Protein AF-A0A9Q5JG00-F1 (afdb_monomer_lite)

pLDDT: mean 80.49, std 11.69, range [33.72, 93.62]

InterPro domains:
  IPR046100 Protein of unknown function DUF6037 [PF19503] (1-141)

Organism: NCBI:txid1859475

Structure (mmCIF, N/CA/C/O backbone):
data_AF-A0A9Q5JG00-F1
#
_entry.id   AF-A0A9Q5JG00-F1
#
loop_
_atom_site.group_PDB
_atom_site.id
_atom_site.type_symbol
_atom_site.label_atom_id
_atom_site.label_alt_id
_atom_site.label_comp_id
_atom_site.label_asym_id
_atom_site.label_entity_id
_atom_site.label_seq_id
_atom_site.pdbx_PDB_ins_code
_atom_site.Cartn_x
_atom_site.Cartn_y
_atom_site.Cartn_z
_atom_site.occupancy
_atom_site.B_iso_or_equiv
_atom_site.auth_seq_id
_atom_site.auth_comp_id
_atom_site.auth_asym_id
_atom_site.auth_atom_id
_atom_site.pdbx_PDB_model_num
ATOM 1 N N . MET A 1 1 ? 12.428 4.805 10.149 1.00 50.47 1 MET A N 1
ATOM 2 C CA . MET A 1 1 ? 12.469 3.507 9.467 1.00 50.47 1 MET A CA 1
ATOM 3 C C . MET A 1 1 ? 12.387 3.842 8.000 1.00 50.47 1 MET A C 1
ATOM 5 O O . MET A 1 1 ? 11.622 4.733 7.650 1.00 50.47 1 MET A O 1
ATOM 9 N N . VAL A 1 2 ? 13.315 3.299 7.224 1.00 63.47 2 VAL A N 1
ATOM 10 C CA . VAL A 1 2 ? 13.398 3.507 5.780 1.00 63.47 2 VAL A CA 1
ATOM 11 C C . VAL A 1 2 ? 12.554 2.403 5.150 1.00 63.47 2 VAL A C 1
ATOM 13 O O . VAL A 1 2 ? 12.452 1.325 5.721 1.00 63.47 2 VAL A O 1
ATOM 16 N N . TRP A 1 3 ? 11.895 2.722 4.045 1.00 79.50 3 TRP A N 1
ATOM 17 C CA . TRP A 1 3 ? 11.085 1.837 3.211 1.00 79.50 3 TRP A CA 1
ATOM 18 C C . TRP A 1 3 ? 11.912 0.669 2.628 1.00 79.50 3 TRP A C 1
ATOM 20 O O . TRP A 1 3 ? 12.187 0.642 1.432 1.00 79.50 3 TRP A O 1
ATOM 30 N N . ASP A 1 4 ? 12.400 -0.253 3.455 1.00 84.81 4 ASP A N 1
ATOM 31 C CA . ASP A 1 4 ? 13.399 -1.245 3.046 1.00 84.81 4 ASP A CA 1
ATOM 32 C C . ASP A 1 4 ? 12.778 -2.332 2.156 1.00 84.81 4 ASP A C 1
ATOM 34 O O . ASP A 1 4 ? 13.317 -2.642 1.088 1.00 84.81 4 ASP A O 1
ATOM 38 N N . ASN A 1 5 ? 11.614 -2.869 2.538 1.00 86.88 5 ASN A N 1
ATOM 39 C CA . ASN A 1 5 ? 10.910 -3.855 1.713 1.00 86.88 5 ASN A CA 1
ATOM 40 C C . ASN A 1 5 ? 10.351 -3.212 0.448 1.00 86.88 5 ASN A C 1
ATOM 42 O O . ASN A 1 5 ? 10.492 -3.765 -0.638 1.00 86.88 5 ASN A O 1
ATOM 46 N N . LEU A 1 6 ? 9.791 -2.010 0.568 1.00 85.25 6 LEU A N 1
ATOM 47 C CA . LEU A 1 6 ? 9.294 -1.240 -0.566 1.00 85.25 6 LEU A CA 1
ATOM 48 C C . LEU A 1 6 ? 10.386 -0.956 -1.609 1.00 85.25 6 LEU A C 1
ATOM 50 O O . LEU A 1 6 ? 10.157 -1.157 -2.800 1.00 85.25 6 LEU A O 1
ATOM 54 N N . LYS A 1 7 ? 11.592 -0.561 -1.182 1.00 84.69 7 LYS A N 1
ATOM 55 C CA . LYS A 1 7 ? 12.737 -0.361 -2.087 1.00 84.69 7 LYS A CA 1
ATOM 56 C C . LYS A 1 7 ? 13.105 -1.642 -2.834 1.00 84.69 7 LYS A C 1
ATOM 58 O O . LYS A 1 7 ? 13.293 -1.608 -4.050 1.00 84.69 7 LYS A O 1
ATOM 63 N N . ASN A 1 8 ? 13.176 -2.772 -2.131 1.00 85.62 8 ASN A N 1
ATOM 64 C CA . ASN A 1 8 ? 13.472 -4.064 -2.754 1.00 85.62 8 ASN A CA 1
ATOM 65 C C . ASN A 1 8 ? 12.372 -4.493 -3.734 1.00 85.62 8 ASN A C 1
ATOM 67 O O . ASN A 1 8 ? 12.666 -4.986 -4.826 1.00 85.62 8 ASN A O 1
ATOM 71 N N . HIS A 1 9 ? 11.115 -4.243 -3.375 1.00 87.12 9 HIS A N 1
ATOM 72 C CA . HIS A 1 9 ? 9.956 -4.545 -4.203 1.00 87.12 9 HIS A CA 1
ATOM 73 C C . HIS A 1 9 ? 9.964 -3.752 -5.515 1.00 87.12 9 HIS A C 1
ATOM 75 O O . HIS A 1 9 ? 9.795 -4.336 -6.584 1.00 87.12 9 HIS A O 1
ATOM 81 N N . ILE A 1 10 ? 10.267 -2.449 -5.463 1.00 84.00 10 ILE A N 1
ATOM 82 C CA . ILE A 1 10 ? 10.391 -1.580 -6.651 1.00 84.00 10 ILE A CA 1
ATOM 83 C C . ILE A 1 10 ? 11.526 -2.043 -7.568 1.00 84.00 10 ILE A C 1
ATOM 85 O O . ILE A 1 10 ? 11.349 -2.126 -8.785 1.00 84.00 10 ILE A O 1
ATOM 89 N N . CYS A 1 11 ? 12.685 -2.400 -7.004 1.00 83.25 11 CYS A N 1
ATOM 90 C CA . CYS A 1 11 ? 13.784 -2.984 -7.779 1.00 83.25 11 CYS A CA 1
ATOM 91 C C . CYS A 1 11 ? 13.341 -4.252 -8.527 1.00 83.25 11 CYS A C 1
ATOM 93 O O . CYS A 1 11 ? 13.720 -4.464 -9.685 1.00 83.25 11 CYS A O 1
ATOM 95 N N . GLY A 1 12 ? 12.517 -5.078 -7.878 1.00 84.62 12 GLY A N 1
ATOM 96 C CA . GLY A 1 12 ? 11.875 -6.233 -8.492 1.00 84.62 12 GLY A CA 1
ATOM 97 C C . GLY A 1 12 ? 10.961 -5.826 -9.647 1.00 84.62 12 GLY A C 1
ATOM 98 O O . GLY A 1 12 ? 11.199 -6.247 -10.775 1.00 84.62 12 GLY A O 1
ATOM 99 N N . MET A 1 13 ? 9.988 -4.946 -9.404 1.00 85.56 13 MET A N 1
ATOM 100 C CA . MET A 1 13 ? 9.054 -4.448 -10.426 1.00 85.56 13 MET A CA 1
ATOM 101 C C . MET A 1 13 ? 9.763 -3.947 -11.686 1.00 85.56 13 MET A C 1
ATOM 103 O O . MET A 1 13 ? 9.418 -4.358 -12.793 1.00 85.56 13 MET A O 1
ATOM 107 N N . LYS A 1 14 ? 10.817 -3.136 -11.515 1.00 79.75 14 LYS A N 1
ATOM 108 C CA . LYS A 1 14 ? 11.643 -2.628 -12.618 1.00 79.75 14 LYS A CA 1
ATOM 109 C C . LYS A 1 14 ? 12.296 -3.751 -13.422 1.00 79.75 14 LYS A C 1
ATOM 111 O O . LYS A 1 14 ? 12.329 -3.693 -14.646 1.00 79.75 14 LYS A O 1
ATOM 116 N N . SER A 1 15 ? 12.805 -4.779 -12.745 1.00 80.56 15 SER A N 1
ATOM 117 C CA . SER A 1 15 ? 13.445 -5.929 -13.397 1.00 80.56 15 SER A CA 1
ATOM 118 C C . SER A 1 15 ? 12.457 -6.757 -14.230 1.00 80.56 15 SER A C 1
ATOM 120 O O . SER A 1 15 ? 12.861 -7.372 -15.214 1.00 80.56 15 SER A O 1
ATOM 122 N N . TYR A 1 16 ? 11.172 -6.745 -13.862 1.00 81.31 16 TYR A N 1
ATOM 123 C CA . TYR A 1 16 ? 10.084 -7.417 -14.580 1.00 81.31 16 TYR A CA 1
ATOM 124 C C . TYR A 1 16 ? 9.310 -6.500 -15.544 1.00 81.31 16 TYR A C 1
ATOM 126 O O . TYR A 1 16 ? 8.406 -6.978 -16.226 1.00 81.31 16 TYR A O 1
ATOM 134 N N . GLY A 1 17 ? 9.650 -5.207 -15.621 1.00 80.38 17 GLY A N 1
ATOM 135 C CA . GLY A 1 17 ? 8.960 -4.234 -16.475 1.00 80.38 17 GLY A CA 1
ATOM 136 C C . GLY A 1 17 ? 7.502 -3.977 -16.077 1.00 80.38 17 GLY A C 1
ATOM 137 O O . GLY A 1 17 ? 6.669 -3.753 -16.950 1.00 80.38 17 GLY A O 1
ATOM 138 N N . SER A 1 18 ? 7.173 -4.066 -14.783 1.00 83.44 18 SER A N 1
ATOM 139 C CA . SER A 1 18 ? 5.811 -3.835 -14.288 1.00 83.44 18 SER A CA 1
ATOM 140 C C . SER A 1 18 ? 5.666 -2.465 -13.639 1.00 83.44 18 SER A C 1
ATOM 142 O O . SER A 1 18 ? 6.407 -2.159 -12.708 1.00 83.44 18 SER A O 1
ATOM 144 N N . ASN A 1 19 ? 4.648 -1.701 -14.048 1.00 84.25 19 ASN A N 1
ATOM 145 C CA . ASN A 1 19 ? 4.335 -0.384 -13.474 1.00 84.25 19 ASN A CA 1
ATOM 146 C C . ASN A 1 19 ? 3.329 -0.416 -12.321 1.00 84.25 19 ASN A C 1
ATOM 148 O O . ASN A 1 19 ? 3.066 0.600 -11.674 1.00 84.25 19 ASN A O 1
ATOM 152 N N . PHE A 1 20 ? 2.783 -1.600 -12.051 1.00 87.06 20 PHE A N 1
ATOM 153 C CA . PHE A 1 20 ? 1.772 -1.819 -11.034 1.00 87.06 20 PHE A CA 1
ATOM 154 C C . PHE A 1 20 ? 2.147 -3.016 -10.176 1.00 87.06 20 PHE A C 1
ATOM 156 O O . PHE A 1 20 ? 2.649 -4.033 -10.650 1.00 87.06 20 PHE A O 1
ATOM 163 N N . SER A 1 21 ? 1.864 -2.902 -8.892 1.00 90.12 21 SER A N 1
ATOM 164 C CA . SER A 1 21 ? 1.883 -4.029 -7.975 1.00 90.12 21 SER A CA 1
ATOM 165 C C . SER A 1 21 ? 0.871 -3.772 -6.877 1.00 90.12 21 SER A C 1
ATOM 167 O O . SER A 1 21 ? 0.277 -2.700 -6.790 1.00 90.12 21 SER A O 1
ATOM 169 N N . GLY A 1 22 ? 0.701 -4.728 -5.982 1.00 90.75 22 GLY A N 1
ATOM 170 C CA . GLY A 1 22 ? 0.064 -4.440 -4.721 1.00 90.75 22 GLY A CA 1
ATOM 171 C C . GLY A 1 22 ? 0.301 -5.521 -3.696 1.00 90.75 22 GLY A C 1
ATOM 172 O O . GLY A 1 22 ? 1.018 -6.487 -3.943 1.00 90.75 22 GLY A O 1
ATOM 173 N N . PHE A 1 23 ? -0.283 -5.311 -2.531 1.00 91.44 23 PHE A N 1
ATOM 174 C CA . PHE A 1 23 ? -0.170 -6.203 -1.391 1.00 91.44 23 PHE A CA 1
ATOM 175 C C . PHE A 1 23 ? -1.337 -5.954 -0.442 1.00 91.44 23 PHE A C 1
ATOM 177 O O . PHE A 1 23 ? -1.988 -4.906 -0.474 1.00 91.44 23 PHE A O 1
ATOM 184 N N . GLU A 1 24 ? -1.602 -6.929 0.416 1.00 92.06 24 GLU A N 1
ATOM 185 C CA . GLU A 1 24 ? -2.582 -6.790 1.482 1.00 92.06 24 GLU A CA 1
ATOM 186 C C . GLU A 1 24 ? -1.884 -6.519 2.806 1.00 92.06 24 GLU A C 1
ATOM 188 O O . GLU A 1 24 ? -0.832 -7.085 3.099 1.00 92.06 24 GLU A O 1
ATOM 193 N N . PHE A 1 25 ? -2.495 -5.692 3.645 1.00 92.12 25 PHE A N 1
ATOM 194 C CA . PHE A 1 25 ? -2.029 -5.497 5.010 1.00 92.12 25 PHE A CA 1
ATOM 195 C C . PHE A 1 25 ? -3.189 -5.195 5.949 1.00 92.12 25 PHE A C 1
ATOM 197 O O . PHE A 1 25 ? -4.312 -4.903 5.535 1.00 92.12 25 PHE A O 1
ATOM 204 N N . LYS A 1 26 ? -2.921 -5.276 7.251 1.00 91.06 26 LYS A N 1
ATOM 205 C CA . LYS A 1 26 ? -3.904 -4.959 8.285 1.00 91.06 26 LYS A CA 1
ATOM 206 C C . LYS A 1 26 ? -3.403 -3.811 9.144 1.00 91.06 26 LYS A C 1
ATOM 208 O O . LYS A 1 26 ? -2.389 -3.941 9.823 1.00 91.06 26 LYS A O 1
ATOM 213 N N . PHE A 1 27 ? -4.159 -2.719 9.188 1.00 89.62 27 PHE A N 1
ATOM 214 C CA . PHE A 1 27 ? -3.855 -1.558 10.021 1.00 89.62 27 PHE A CA 1
ATOM 215 C C . PHE A 1 27 ? -5.030 -1.253 10.942 1.00 89.62 27 PHE A C 1
ATOM 217 O O . PHE A 1 27 ? -6.155 -1.103 10.483 1.00 89.62 27 PHE A O 1
ATOM 224 N N . LYS A 1 28 ? -4.797 -1.199 12.261 1.00 86.69 28 LYS A N 1
ATOM 225 C CA . LYS A 1 28 ? -5.845 -0.904 13.267 1.00 86.69 28 LYS A CA 1
ATOM 226 C C . LYS A 1 28 ? -7.120 -1.756 13.112 1.00 86.69 28 LYS A C 1
ATOM 228 O O . LYS A 1 28 ? -8.228 -1.271 13.277 1.00 86.69 28 LYS A O 1
ATOM 233 N N . ASN A 1 29 ? -6.955 -3.049 12.833 1.00 85.69 29 ASN A N 1
ATOM 234 C CA . ASN A 1 29 ? -8.034 -4.008 12.554 1.00 85.69 29 ASN A CA 1
ATOM 235 C C . ASN A 1 29 ? -8.775 -3.857 11.224 1.00 85.69 29 ASN A C 1
ATOM 237 O O . ASN A 1 29 ? -9.647 -4.672 10.936 1.00 85.69 29 ASN A O 1
ATOM 241 N N . ILE A 1 30 ? -8.370 -2.910 10.391 1.00 89.75 30 ILE A N 1
ATOM 242 C CA . ILE A 1 30 ? -8.912 -2.712 9.058 1.00 89.75 30 ILE A CA 1
ATOM 243 C C . ILE A 1 30 ? -8.054 -3.498 8.067 1.00 89.75 30 ILE A C 1
ATOM 245 O O . ILE A 1 30 ? -6.833 -3.328 8.031 1.00 89.75 30 ILE A O 1
ATOM 249 N N . HIS A 1 31 ? -8.686 -4.381 7.290 1.00 91.62 31 HIS A N 1
ATOM 250 C CA . HIS A 1 31 ? -8.020 -5.057 6.177 1.00 91.62 31 HIS A CA 1
ATOM 251 C C . HIS A 1 31 ? -7.935 -4.093 5.000 1.00 91.62 31 HIS A C 1
ATOM 253 O O . HIS A 1 31 ? -8.914 -3.421 4.665 1.00 91.62 31 HIS A O 1
ATOM 259 N N . CYS A 1 32 ? -6.744 -3.992 4.429 1.00 93.56 32 CYS A N 1
ATOM 260 C CA . CYS A 1 32 ? -6.437 -3.049 3.379 1.00 93.56 32 CYS A CA 1
ATOM 261 C C . CYS A 1 32 ? -5.786 -3.766 2.200 1.00 93.56 32 CYS A C 1
ATOM 263 O O . CYS A 1 32 ? -4.920 -4.621 2.385 1.00 93.56 32 CYS A O 1
ATOM 265 N N . VAL A 1 33 ? -6.164 -3.350 0.996 1.00 93.62 33 VAL A N 1
ATOM 266 C CA . VAL A 1 33 ? -5.493 -3.713 -0.253 1.00 93.62 33 VAL A CA 1
ATOM 267 C C . VAL A 1 33 ? -4.795 -2.462 -0.761 1.00 93.62 33 VAL A C 1
ATOM 269 O O . VAL A 1 33 ? -5.433 -1.421 -0.918 1.00 93.62 33 VAL A O 1
ATOM 272 N N . VAL A 1 34 ? -3.489 -2.545 -0.990 1.00 92.12 34 VAL A N 1
ATOM 273 C CA . VAL A 1 34 ? -2.697 -1.441 -1.536 1.00 92.12 34 VAL A CA 1
ATOM 274 C C . VAL A 1 34 ? -2.385 -1.730 -2.983 1.00 92.12 34 VAL A C 1
ATOM 276 O O . VAL A 1 34 ? -1.857 -2.793 -3.291 1.00 92.12 34 VAL A O 1
ATOM 279 N N . VAL A 1 35 ? -2.656 -0.760 -3.848 1.00 91.81 35 VAL A N 1
ATOM 280 C CA . VAL A 1 35 ? -2.110 -0.713 -5.202 1.00 91.81 35 VAL A CA 1
ATOM 281 C C . VAL A 1 35 ? -0.963 0.282 -5.214 1.00 91.81 35 VAL A C 1
ATOM 283 O O . VAL A 1 35 ? -1.131 1.453 -4.876 1.00 91.81 35 VAL A O 1
ATOM 286 N N . LEU A 1 36 ? 0.208 -0.201 -5.595 1.00 90.19 36 LEU A N 1
ATOM 287 C CA . LEU A 1 36 ? 1.403 0.587 -5.807 1.00 90.19 36 LEU A CA 1
ATOM 288 C C . LEU A 1 36 ? 1.540 0.887 -7.294 1.00 90.19 36 LEU A C 1
ATOM 290 O O . LEU A 1 36 ? 1.447 -0.010 -8.133 1.00 90.19 36 LEU A O 1
ATOM 294 N N . THR A 1 37 ? 1.790 2.157 -7.591 1.00 87.50 37 THR A N 1
ATOM 295 C CA . THR A 1 37 ? 2.052 2.648 -8.944 1.00 87.50 37 THR A CA 1
ATOM 296 C C . THR A 1 37 ? 3.416 3.316 -8.994 1.00 87.50 37 THR A C 1
ATOM 298 O O . THR A 1 37 ? 3.773 4.074 -8.087 1.00 87.50 37 THR A O 1
ATOM 301 N N . ILE A 1 38 ? 4.173 3.028 -10.046 1.00 83.56 38 ILE A N 1
ATOM 302 C CA . ILE A 1 38 ? 5.414 3.734 -10.366 1.00 83.56 38 ILE A CA 1
ATOM 303 C C . ILE A 1 38 ? 5.191 4.609 -11.598 1.00 83.56 38 ILE A C 1
ATOM 305 O O . ILE A 1 38 ? 4.447 4.232 -12.503 1.00 83.56 38 ILE A O 1
ATOM 309 N N . ASP A 1 39 ? 5.827 5.775 -11.606 1.00 77.12 39 ASP A N 1
ATOM 310 C CA . ASP A 1 39 ? 5.965 6.600 -12.801 1.00 77.12 39 ASP A CA 1
ATOM 311 C C . ASP A 1 39 ? 7.331 6.282 -13.423 1.00 77.12 39 ASP A C 1
ATOM 313 O O . ASP A 1 39 ? 8.371 6.412 -12.767 1.00 77.12 39 ASP A O 1
ATOM 317 N N . GLU A 1 40 ? 7.330 5.794 -14.665 1.00 71.88 40 GLU A N 1
ATOM 318 C CA . GLU A 1 40 ? 8.558 5.420 -15.371 1.00 71.88 40 GLU A CA 1
ATOM 319 C C . GLU A 1 40 ? 9.501 6.616 -15.544 1.00 71.88 40 GLU A C 1
ATOM 321 O O . GLU A 1 40 ? 10.718 6.447 -15.420 1.00 71.88 40 GLU A O 1
ATOM 326 N N . ASP A 1 41 ? 8.958 7.818 -15.758 1.00 73.06 41 ASP A N 1
ATOM 327 C CA . ASP A 1 41 ? 9.755 9.027 -15.953 1.00 73.06 41 ASP A CA 1
ATOM 328 C C . ASP A 1 41 ? 10.456 9.432 -14.649 1.00 73.06 41 ASP A C 1
ATOM 330 O O . ASP A 1 41 ? 11.629 9.824 -14.652 1.00 73.06 41 ASP A O 1
ATOM 334 N N . GLU A 1 42 ? 9.791 9.257 -13.502 1.00 71.81 42 GLU A N 1
ATOM 335 C CA . GLU A 1 42 ? 10.411 9.507 -12.198 1.00 71.81 42 GLU A CA 1
ATOM 336 C C . GLU A 1 42 ? 11.471 8.457 -11.842 1.00 71.81 42 GLU A C 1
ATOM 338 O O . GLU A 1 42 ? 12.482 8.797 -11.216 1.00 71.81 42 GLU A O 1
ATOM 343 N N . LEU A 1 43 ? 11.311 7.202 -12.281 1.00 68.56 43 LEU A N 1
ATOM 344 C CA . LEU A 1 43 ? 12.298 6.140 -12.048 1.00 68.56 43 LEU A CA 1
ATOM 345 C C . LEU A 1 43 ? 13.635 6.361 -12.763 1.00 68.56 43 LEU A C 1
ATOM 347 O O . LEU A 1 43 ? 14.653 5.784 -12.359 1.00 68.56 43 LEU A O 1
ATOM 351 N N . ILE A 1 44 ? 13.653 7.180 -13.819 1.00 70.31 44 ILE A N 1
ATOM 352 C CA . ILE A 1 44 ? 14.885 7.610 -14.495 1.00 70.31 44 ILE A CA 1
ATOM 353 C C . ILE A 1 44 ? 15.709 8.516 -13.569 1.00 70.31 44 ILE A C 1
ATOM 355 O O . ILE A 1 44 ? 16.941 8.466 -13.587 1.00 70.31 44 ILE A O 1
ATOM 359 N N . ILE A 1 45 ? 15.036 9.321 -12.744 1.00 75.06 45 ILE A N 1
ATOM 360 C CA . ILE A 1 45 ? 15.648 10.323 -11.865 1.00 75.06 45 ILE A CA 1
ATOM 361 C C . ILE A 1 45 ? 15.947 9.728 -10.482 1.00 75.06 45 ILE A C 1
ATOM 363 O O . ILE A 1 45 ? 17.017 9.969 -9.922 1.00 75.06 45 ILE A O 1
ATOM 367 N N . ASN A 1 46 ? 15.026 8.932 -9.936 1.00 73.88 46 ASN A N 1
ATOM 368 C CA . ASN A 1 46 ? 15.149 8.282 -8.636 1.00 73.88 46 ASN A CA 1
ATOM 369 C C . ASN A 1 46 ? 14.777 6.791 -8.752 1.00 73.88 46 ASN A C 1
ATOM 371 O O . ASN A 1 46 ? 13.612 6.476 -8.974 1.00 73.88 46 ASN A O 1
ATOM 375 N N . PRO A 1 47 ? 15.714 5.849 -8.526 1.00 71.94 47 PRO A N 1
ATOM 376 C CA . PRO A 1 47 ? 15.465 4.413 -8.699 1.00 71.94 47 PRO A CA 1
ATOM 377 C C . PRO A 1 47 ? 14.430 3.824 -7.726 1.00 71.94 47 PRO A C 1
ATOM 379 O O . PRO A 1 47 ? 14.036 2.673 -7.897 1.00 71.94 47 PRO A O 1
ATOM 382 N N . TYR A 1 48 ? 14.006 4.594 -6.722 1.00 73.12 48 TYR A N 1
ATOM 383 C CA . TYR A 1 48 ? 12.974 4.235 -5.751 1.00 73.12 48 TYR A CA 1
ATOM 384 C C . TYR A 1 48 ? 11.764 5.176 -5.821 1.00 73.12 48 TYR A C 1
ATOM 386 O O . TYR A 1 48 ? 11.036 5.303 -4.836 1.00 73.12 48 TYR A O 1
ATOM 394 N N . ALA A 1 49 ? 11.582 5.886 -6.940 1.00 69.25 49 ALA A N 1
ATOM 395 C CA . ALA A 1 49 ? 10.407 6.717 -7.150 1.00 69.25 49 ALA A CA 1
ATOM 396 C C . ALA A 1 49 ? 9.141 5.859 -7.139 1.00 69.25 49 ALA A C 1
ATOM 398 O O . ALA A 1 49 ? 9.065 4.802 -7.766 1.00 69.25 49 ALA A O 1
ATOM 399 N N . ILE A 1 50 ? 8.146 6.337 -6.407 1.00 74.62 50 ILE A N 1
ATOM 400 C CA . ILE A 1 50 ? 6.813 5.762 -6.361 1.00 74.62 50 ILE A CA 1
ATOM 401 C C . ILE A 1 50 ? 5.883 6.925 -6.624 1.00 74.62 50 ILE A C 1
ATOM 403 O O . ILE A 1 50 ? 5.950 7.927 -5.915 1.00 74.62 50 ILE A O 1
ATOM 407 N N . ALA A 1 51 ? 4.989 6.759 -7.589 1.00 74.38 51 ALA A N 1
ATOM 408 C CA . ALA A 1 51 ? 4.025 7.795 -7.891 1.00 74.38 51 ALA A CA 1
ATOM 409 C C . ALA A 1 51 ? 3.002 7.880 -6.755 1.00 74.38 51 ALA A C 1
ATOM 411 O O . ALA A 1 51 ? 2.844 8.908 -6.099 1.00 74.38 51 ALA A O 1
ATOM 412 N N . LYS A 1 52 ? 2.278 6.778 -6.519 1.00 86.19 52 LYS A N 1
ATOM 413 C CA . LYS A 1 52 ? 1.151 6.737 -5.579 1.00 86.19 52 LYS A CA 1
ATOM 414 C C . LYS A 1 52 ? 0.955 5.347 -4.986 1.00 86.19 52 LYS A C 1
ATOM 416 O O . LYS A 1 52 ? 1.114 4.333 -5.672 1.00 86.19 52 LYS A O 1
ATOM 421 N N . LEU A 1 53 ? 0.519 5.327 -3.728 1.00 89.06 53 LEU A N 1
ATOM 422 C CA . LEU A 1 53 ? -0.109 4.181 -3.077 1.00 89.06 53 LEU A CA 1
ATOM 423 C C . LEU A 1 53 ? -1.613 4.448 -2.968 1.00 89.06 53 LEU A C 1
ATOM 425 O O . LEU A 1 53 ? -2.032 5.409 -2.321 1.00 89.06 53 LEU A O 1
ATOM 429 N N . PHE A 1 54 ? -2.426 3.591 -3.576 1.00 90.94 54 PHE A N 1
ATOM 430 C CA . PHE A 1 54 ? -3.879 3.608 -3.436 1.00 90.94 54 PHE A CA 1
ATOM 431 C C . PHE A 1 54 ? -4.270 2.571 -2.394 1.00 90.94 54 PHE A C 1
ATOM 433 O O . PHE A 1 54 ? -4.078 1.376 -2.603 1.00 90.94 54 PHE A O 1
ATOM 440 N N . VAL A 1 55 ? -4.802 3.024 -1.264 1.00 92.56 55 VAL A N 1
ATOM 441 C CA . VAL A 1 55 ? -5.208 2.153 -0.163 1.00 92.56 55 VAL A CA 1
ATOM 442 C C . VAL A 1 55 ? -6.719 1.983 -0.200 1.00 92.56 55 VAL A C 1
ATOM 444 O O . VAL A 1 55 ? -7.460 2.947 -0.021 1.00 92.56 55 VAL A O 1
ATOM 447 N N . TYR A 1 56 ? -7.170 0.752 -0.405 1.00 92.62 56 TYR A N 1
ATOM 448 C CA . TYR A 1 56 ? -8.572 0.350 -0.371 1.00 92.62 56 TYR A CA 1
ATOM 449 C C . TYR A 1 56 ? -8.867 -0.382 0.929 1.00 92.62 56 TYR A C 1
ATOM 451 O O . TYR A 1 56 ? -8.044 -1.162 1.407 1.00 92.62 56 TYR A O 1
ATOM 459 N N . LYS A 1 57 ? -10.048 -0.155 1.500 1.00 90.88 57 LYS A N 1
ATOM 460 C CA . LYS A 1 57 ? -10.450 -0.708 2.797 1.00 90.88 57 LYS A CA 1
ATOM 461 C C . LYS A 1 57 ? -11.521 -1.776 2.624 1.00 90.88 57 LYS A C 1
ATOM 463 O O . LYS A 1 57 ? -12.504 -1.543 1.937 1.00 90.88 57 LYS A O 1
ATOM 468 N N . ASN A 1 58 ? -11.385 -2.909 3.317 1.00 83.62 58 ASN A N 1
ATOM 469 C CA . ASN A 1 58 ? -12.420 -3.945 3.438 1.00 83.62 58 ASN A CA 1
ATOM 470 C C . ASN A 1 58 ? -13.031 -4.386 2.090 1.00 83.62 58 ASN A C 1
ATOM 472 O O . ASN A 1 58 ? -14.229 -4.645 2.009 1.00 83.62 58 ASN A O 1
ATOM 476 N N . SER A 1 59 ? -12.216 -4.471 1.033 1.00 75.88 59 SER A N 1
ATOM 477 C CA . SER A 1 59 ? -12.656 -4.765 -0.346 1.00 75.88 59 SER A CA 1
ATOM 478 C C . SER A 1 59 ? -13.585 -3.721 -0.996 1.00 75.88 59 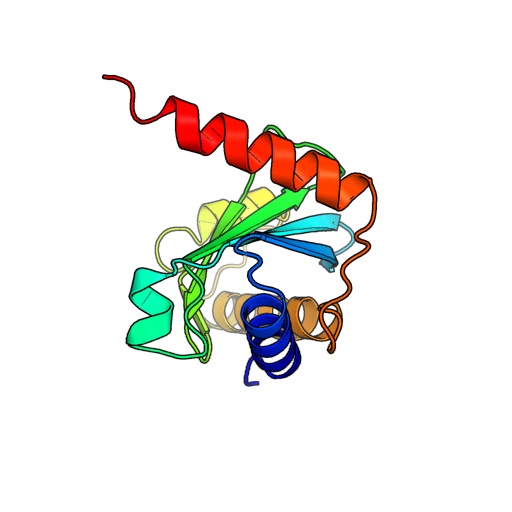SER A C 1
ATOM 480 O O . SER A 1 59 ? -14.112 -3.973 -2.079 1.00 75.88 59 SER A O 1
ATOM 482 N N . ASP A 1 60 ? -13.778 -2.543 -0.394 1.00 86.75 60 ASP A N 1
ATOM 483 C CA . ASP A 1 60 ? -14.433 -1.411 -1.052 1.00 86.75 60 ASP A CA 1
ATOM 484 C C . ASP A 1 60 ? -13.453 -0.743 -2.021 1.00 86.75 60 ASP A C 1
A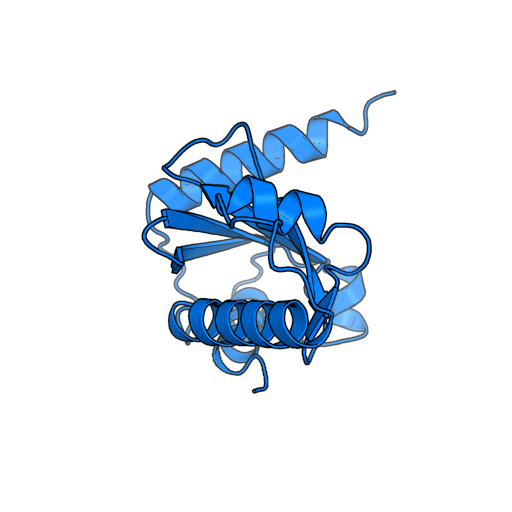TOM 486 O O . ASP A 1 60 ? -12.558 0.003 -1.625 1.00 86.75 60 ASP A O 1
ATOM 490 N N . LEU A 1 61 ? -13.632 -1.027 -3.312 1.00 84.62 61 LEU A N 1
ATOM 491 C CA . LEU A 1 61 ? -12.803 -0.476 -4.383 1.00 84.62 61 LEU A CA 1
ATOM 492 C C . LEU A 1 61 ? -13.291 0.890 -4.899 1.00 84.62 61 LEU A C 1
ATOM 494 O O . LEU A 1 61 ? -12.736 1.412 -5.866 1.00 84.62 61 LEU A O 1
ATOM 498 N N . ASN A 1 62 ? -14.343 1.464 -4.305 1.00 82.62 62 ASN A N 1
ATOM 499 C CA . ASN A 1 62 ? -14.865 2.778 -4.697 1.00 82.62 62 ASN A CA 1
ATOM 500 C C . ASN A 1 62 ? -14.337 3.907 -3.812 1.00 82.62 62 ASN A C 1
ATOM 502 O O . ASN A 1 62 ? -14.358 5.063 -4.230 1.00 82.62 62 ASN A O 1
ATOM 506 N N . ASN A 1 63 ? -13.858 3.583 -2.611 1.00 82.06 63 ASN A N 1
ATOM 507 C CA . ASN A 1 63 ? -13.284 4.546 -1.687 1.00 82.06 63 ASN A CA 1
ATOM 508 C C . ASN A 1 63 ? -11.814 4.209 -1.429 1.00 82.06 63 ASN A C 1
ATOM 510 O O . ASN A 1 63 ? -11.498 3.173 -0.841 1.00 82.06 63 ASN A O 1
ATOM 514 N N . CYS A 1 64 ? -10.915 5.085 -1.876 1.00 88.75 64 CYS A N 1
ATOM 515 C CA . CYS A 1 64 ? -9.481 4.894 -1.711 1.00 88.75 64 CYS A CA 1
ATOM 516 C C . CYS A 1 64 ? -8.825 6.100 -1.052 1.00 88.75 64 CYS A C 1
ATOM 518 O O . CYS A 1 64 ? -9.130 7.252 -1.365 1.00 88.75 64 CYS A O 1
ATOM 520 N N . LEU A 1 65 ? -7.885 5.817 -0.157 1.00 89.62 65 LEU A N 1
ATOM 521 C CA . LEU A 1 65 ? -6.955 6.808 0.351 1.00 89.62 65 LEU A CA 1
ATOM 522 C C . LEU A 1 65 ? -5.722 6.811 -0.554 1.00 89.62 65 LEU A C 1
ATOM 524 O O . LEU A 1 65 ? -5.026 5.803 -0.665 1.00 89.62 65 LEU A O 1
ATOM 528 N N . VAL A 1 66 ? -5.456 7.947 -1.196 1.00 88.19 66 VAL A N 1
ATOM 529 C CA . VAL A 1 66 ? -4.281 8.130 -2.058 1.00 88.19 66 VAL A CA 1
ATOM 530 C C . VAL A 1 66 ? -3.151 8.752 -1.251 1.00 88.19 66 VAL A C 1
ATOM 532 O O . VAL A 1 66 ? -3.303 9.856 -0.719 1.00 88.19 66 VAL A O 1
ATOM 535 N N . ILE A 1 67 ? -2.025 8.047 -1.189 1.00 85.56 67 ILE A N 1
ATOM 536 C CA . ILE A 1 67 ? -0.826 8.438 -0.450 1.00 85.56 67 ILE A CA 1
ATOM 537 C C . ILE A 1 67 ? 0.326 8.631 -1.434 1.00 85.56 67 ILE A C 1
ATOM 539 O O . ILE A 1 67 ? 0.536 7.805 -2.320 1.00 85.56 67 ILE A O 1
ATOM 543 N N . GLU A 1 68 ? 1.087 9.702 -1.235 1.00 82.75 68 GLU A N 1
ATOM 544 C CA . GLU A 1 68 ? 2.272 10.044 -2.024 1.00 82.75 68 GLU A CA 1
ATOM 545 C C . GLU A 1 68 ? 3.519 9.762 -1.171 1.00 82.75 68 GLU A C 1
ATOM 547 O O . GLU A 1 68 ? 3.886 10.564 -0.303 1.00 82.75 68 GLU A O 1
ATOM 552 N N . PRO A 1 69 ? 4.124 8.569 -1.293 1.00 79.31 69 PRO A N 1
ATOM 553 C CA . PRO A 1 69 ? 5.339 8.240 -0.562 1.00 79.31 69 PRO A CA 1
ATOM 554 C C . PRO A 1 69 ? 6.553 9.004 -1.102 1.00 79.31 69 PRO A C 1
ATOM 556 O O . PRO A 1 69 ? 6.647 9.344 -2.275 1.00 79.31 69 PRO A O 1
ATOM 559 N N . THR A 1 70 ? 7.525 9.231 -0.226 1.00 76.25 70 THR A N 1
ATOM 560 C CA . THR A 1 70 ? 8.883 9.639 -0.592 1.00 76.25 70 THR A CA 1
ATOM 561 C C . THR A 1 70 ? 9.860 8.544 -0.178 1.00 76.25 70 THR A C 1
ATOM 563 O O . THR A 1 70 ? 9.483 7.581 0.489 1.00 76.25 70 THR A O 1
ATOM 566 N N . GLU A 1 71 ? 11.146 8.701 -0.499 1.00 70.44 71 GLU A N 1
ATOM 567 C CA . GLU A 1 71 ? 12.174 7.700 -0.176 1.00 70.44 71 GLU A CA 1
ATOM 568 C C . GLU A 1 71 ? 12.231 7.323 1.322 1.00 70.44 71 GLU A C 1
ATOM 570 O O . GLU A 1 71 ? 12.643 6.222 1.691 1.00 70.44 71 GLU A O 1
ATOM 575 N N . THR A 1 72 ? 11.824 8.240 2.204 1.00 72.75 72 THR A N 1
ATOM 576 C CA . THR A 1 72 ? 11.947 8.081 3.663 1.00 72.75 72 THR A CA 1
ATOM 577 C C . THR A 1 72 ? 10.668 8.384 4.440 1.00 72.75 72 THR A C 1
ATOM 579 O O . THR A 1 72 ? 10.670 8.289 5.668 1.00 72.75 72 THR A O 1
ATOM 582 N N . ASN A 1 73 ? 9.584 8.775 3.769 1.00 76.69 73 ASN A N 1
ATOM 583 C CA . ASN A 1 73 ? 8.364 9.223 4.434 1.00 76.69 73 ASN A CA 1
ATOM 584 C C . ASN A 1 73 ? 7.126 8.987 3.558 1.00 76.69 73 ASN A C 1
ATOM 586 O O . ASN A 1 73 ? 7.205 8.413 2.475 1.00 76.69 73 ASN A O 1
ATOM 590 N N . VAL A 1 74 ? 5.976 9.449 4.035 1.00 77.75 74 VAL A N 1
ATOM 591 C CA . VAL A 1 74 ? 4.757 9.623 3.245 1.00 77.75 74 VAL A CA 1
ATOM 592 C C . VAL A 1 74 ? 4.251 11.038 3.411 1.00 77.75 74 VAL A C 1
ATOM 594 O O . VAL A 1 74 ? 4.168 11.554 4.529 1.00 77.75 74 VAL A O 1
ATOM 597 N N . HIS A 1 75 ? 3.905 11.667 2.296 1.00 74.75 75 HIS A N 1
ATOM 598 C CA . HIS A 1 75 ? 3.227 12.943 2.318 1.00 74.75 75 HIS A CA 1
ATOM 599 C C . HIS A 1 75 ? 1.733 12.701 2.543 1.00 74.75 75 HIS A C 1
ATOM 601 O O . HIS A 1 75 ? 0.985 12.310 1.650 1.00 74.75 75 HIS A O 1
ATOM 607 N N . ILE A 1 76 ? 1.318 12.878 3.797 1.00 73.44 76 ILE A N 1
ATOM 608 C CA . ILE A 1 76 ? -0.093 12.897 4.218 1.00 73.44 76 ILE A CA 1
ATOM 609 C C . ILE A 1 76 ? -0.462 14.310 4.715 1.00 73.44 76 ILE A C 1
ATOM 611 O O . ILE A 1 76 ? -1.610 14.591 5.067 1.00 73.44 76 ILE A O 1
ATOM 615 N N . ASP A 1 77 ? 0.505 15.230 4.743 1.00 59.25 77 ASP A N 1
ATOM 616 C CA . ASP A 1 77 ? 0.302 16.590 5.227 1.00 59.25 77 ASP A CA 1
ATOM 617 C C . ASP A 1 77 ? -0.707 17.298 4.304 1.00 59.25 77 ASP A C 1
ATOM 619 O O . ASP A 1 77 ? -0.565 17.308 3.087 1.00 59.25 77 ASP A O 1
ATOM 623 N N . GLY A 1 78 ? -1.799 17.813 4.877 1.00 63.94 78 GLY A N 1
ATOM 624 C CA . GLY A 1 78 ? -2.953 18.333 4.126 1.00 63.94 78 GLY A CA 1
ATOM 625 C C . GLY A 1 78 ? -4.118 17.347 3.941 1.00 63.94 78 GLY A C 1
ATOM 626 O O . GLY A 1 78 ? -5.239 17.795 3.724 1.00 63.94 78 GLY A O 1
ATOM 627 N N . LYS A 1 79 ? -3.902 16.037 4.139 1.00 73.50 79 LYS A N 1
ATOM 628 C CA . LYS A 1 79 ? -4.932 14.970 4.114 1.00 73.50 79 LYS A CA 1
ATOM 629 C C . LYS A 1 79 ? -5.064 14.228 5.452 1.00 73.50 79 LYS A C 1
ATOM 631 O O . LYS A 1 79 ? -5.586 13.120 5.527 1.00 73.50 79 LYS A O 1
ATOM 636 N N . VAL A 1 80 ? -4.595 14.839 6.540 1.00 80.50 80 VAL A N 1
ATOM 637 C CA . VAL A 1 80 ? -4.608 14.249 7.893 1.00 80.50 80 VAL A CA 1
ATOM 638 C C . VAL A 1 80 ? -6.022 13.846 8.329 1.00 80.50 80 VAL A C 1
ATOM 640 O O . VAL A 1 80 ? -6.213 12.778 8.906 1.00 80.50 80 VAL A O 1
ATOM 643 N N . PHE A 1 81 ? -7.023 14.679 8.029 1.00 82.50 81 PHE A N 1
ATOM 644 C CA . PHE A 1 81 ? -8.420 14.366 8.332 1.00 82.50 81 PHE A CA 1
ATOM 645 C C . PHE A 1 81 ? -8.948 13.195 7.502 1.00 82.50 81 PHE A C 1
ATOM 647 O O . PHE A 1 81 ? -9.633 12.338 8.054 1.00 82.50 81 PHE A O 1
ATOM 654 N N . ASP A 1 82 ? -8.583 13.113 6.223 1.00 84.69 82 ASP A N 1
ATOM 655 C 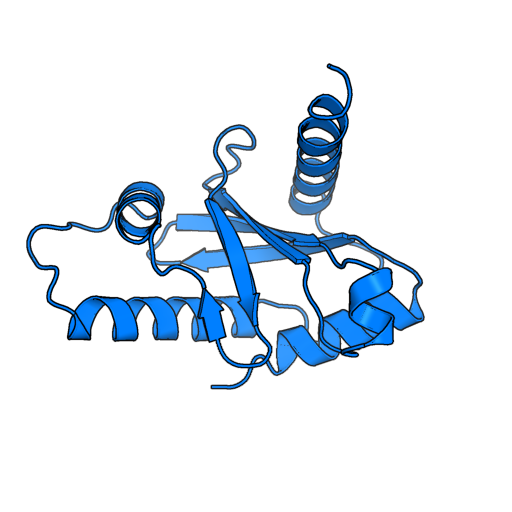CA . ASP A 1 82 ? -8.968 11.994 5.359 1.00 84.69 82 ASP A CA 1
ATOM 656 C C . ASP A 1 82 ? -8.356 10.690 5.864 1.00 84.69 82 ASP A C 1
ATOM 658 O O . ASP A 1 82 ? -9.047 9.680 5.941 1.00 84.69 82 ASP A O 1
ATOM 662 N N . PHE A 1 83 ? -7.093 10.725 6.303 1.00 87.88 83 PHE A N 1
ATOM 663 C CA . PHE A 1 83 ? -6.434 9.581 6.929 1.00 87.88 83 PHE A CA 1
ATOM 664 C C . PHE A 1 83 ? -7.184 9.116 8.184 1.00 87.88 83 PHE A C 1
ATOM 666 O O . PHE A 1 83 ? -7.467 7.926 8.333 1.00 87.88 83 PHE A O 1
ATOM 673 N N . TYR A 1 84 ? -7.539 10.037 9.086 1.00 87.69 84 TYR A N 1
ATOM 674 C CA . TYR A 1 84 ? -8.296 9.680 10.286 1.00 87.69 84 TYR A CA 1
ATOM 675 C C . TYR A 1 84 ? -9.673 9.120 9.964 1.00 87.69 84 TYR A C 1
ATOM 677 O O . TYR A 1 84 ? -10.036 8.081 10.507 1.00 87.69 84 TYR A O 1
ATOM 685 N N . ASN A 1 85 ? -10.410 9.754 9.054 1.00 87.44 85 ASN A N 1
ATOM 686 C CA . ASN A 1 85 ? -11.731 9.288 8.649 1.00 87.44 85 ASN A CA 1
ATOM 687 C C . ASN A 1 85 ? -11.655 7.905 7.990 1.00 87.44 85 ASN A C 1
ATOM 689 O O . ASN A 1 85 ? -12.432 7.016 8.332 1.00 87.44 85 ASN A O 1
ATOM 693 N N . PHE A 1 86 ? -10.687 7.696 7.094 1.00 88.88 86 PHE A N 1
ATOM 694 C CA . PHE A 1 86 ? -10.487 6.430 6.391 1.00 88.88 86 PHE A CA 1
ATOM 695 C C . PHE A 1 86 ? -10.222 5.270 7.364 1.00 88.88 86 PHE A C 1
ATOM 697 O O . PHE A 1 86 ? -10.831 4.198 7.261 1.00 88.88 86 PHE A O 1
ATOM 704 N N . PHE A 1 87 ? -9.365 5.505 8.362 1.00 88.94 87 PHE A N 1
ATOM 705 C CA . PHE A 1 87 ? -9.020 4.515 9.382 1.00 88.94 87 PHE A CA 1
ATOM 706 C C . PHE A 1 87 ? -9.921 4.537 10.625 1.00 88.94 87 PHE A C 1
ATOM 708 O O . PHE A 1 87 ? -9.609 3.844 11.592 1.00 88.94 87 PHE A O 1
ATOM 715 N N . GLU A 1 88 ? -11.026 5.291 10.604 1.00 88.62 88 GLU A N 1
ATOM 716 C CA . GLU A 1 88 ? -11.967 5.425 11.729 1.00 88.62 88 GLU A CA 1
ATOM 717 C C . GLU A 1 88 ? -11.265 5.797 13.052 1.00 88.62 88 GLU A C 1
ATOM 719 O O . GLU A 1 88 ? -11.581 5.289 14.129 1.00 88.62 88 GLU A O 1
ATOM 724 N N . ILE A 1 89 ? -10.266 6.679 12.971 1.00 86.38 89 ILE A N 1
ATOM 725 C CA . ILE A 1 89 ? -9.485 7.143 14.118 1.00 86.38 89 ILE A CA 1
ATOM 726 C C . ILE A 1 89 ? -10.186 8.350 14.734 1.00 86.38 89 ILE A C 1
ATOM 728 O O . ILE A 1 89 ? -10.410 9.362 14.071 1.00 86.38 89 ILE A O 1
ATOM 732 N N . ASP A 1 90 ? -10.479 8.256 16.030 1.00 80.06 90 ASP A N 1
ATOM 733 C CA . ASP A 1 90 ? -11.054 9.356 16.798 1.00 80.06 90 ASP A CA 1
ATOM 734 C C . ASP A 1 90 ? -10.123 10.584 16.778 1.00 80.06 90 ASP A C 1
ATOM 736 O O . ASP A 1 90 ? -8.983 10.551 17.257 1.00 80.06 90 ASP A O 1
ATOM 740 N N . ASN A 1 91 ? -10.626 11.678 16.204 1.00 70.06 91 ASN A N 1
ATOM 741 C CA . ASN A 1 91 ? -9.891 12.923 16.021 1.00 70.06 91 ASN A CA 1
ATOM 742 C C . ASN A 1 91 ? -9.963 13.861 17.243 1.00 70.06 91 ASN A C 1
ATOM 744 O O . ASN A 1 91 ? -9.319 14.908 17.252 1.00 70.06 91 ASN A O 1
ATOM 748 N N . THR A 1 92 ? -10.678 13.489 18.309 1.00 65.81 92 THR A N 1
ATOM 749 C CA . THR A 1 92 ? -10.814 14.321 19.519 1.00 65.81 92 THR A CA 1
ATOM 750 C C . THR A 1 92 ? -9.510 14.453 20.320 1.00 65.81 92 THR A C 1
ATOM 752 O O . THR A 1 92 ? -9.382 15.342 21.163 1.00 65.81 92 THR A O 1
ATOM 755 N N . TYR A 1 93 ? -8.495 13.635 20.010 1.00 53.00 93 TYR A N 1
ATOM 756 C CA . TYR A 1 93 ? -7.173 13.624 20.652 1.00 53.00 93 TYR A CA 1
ATOM 757 C C . TYR A 1 93 ? -6.017 14.046 19.726 1.00 53.00 93 TYR A C 1
ATOM 759 O O . TYR A 1 93 ? -4.860 13.668 19.949 1.00 53.00 93 TYR A O 1
ATOM 767 N N . THR A 1 94 ? -6.274 14.828 18.675 1.00 56.47 94 THR A N 1
ATOM 768 C CA . THR A 1 94 ? -5.239 15.197 17.695 1.00 56.47 94 THR A CA 1
ATOM 769 C C . THR A 1 94 ? -4.290 16.277 18.212 1.00 56.47 94 THR A C 1
ATOM 771 O O . THR A 1 94 ? -4.452 17.466 17.951 1.00 56.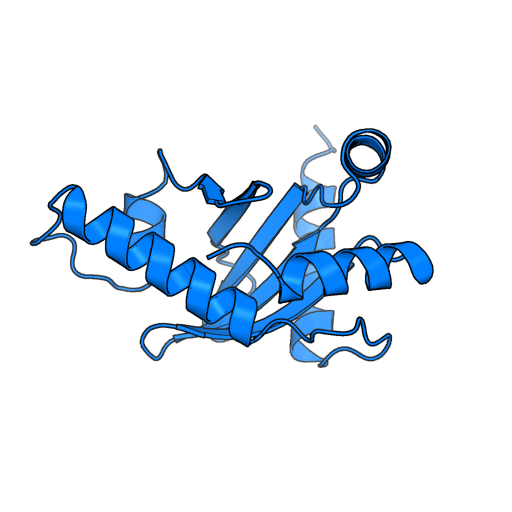47 94 THR A O 1
ATOM 774 N N . LYS A 1 95 ? -3.247 15.856 18.932 1.00 60.75 95 LYS A N 1
ATOM 775 C CA . LYS A 1 95 ? -2.001 16.623 19.083 1.00 60.75 95 LYS A CA 1
ATOM 776 C C . LYS A 1 95 ? -1.061 16.274 17.926 1.00 60.75 95 LYS A C 1
ATOM 778 O O . LYS A 1 95 ? -1.019 15.118 17.516 1.00 60.75 95 LYS A O 1
ATOM 783 N N . VAL A 1 96 ? -0.259 17.233 17.457 1.00 60.72 96 VAL A N 1
ATOM 784 C CA . VAL A 1 96 ? 0.738 17.045 16.376 1.00 60.72 96 VAL A CA 1
ATOM 785 C C . VAL A 1 96 ? 1.618 15.800 16.605 1.00 60.72 96 VAL A C 1
ATOM 787 O O . VAL A 1 96 ? 1.818 15.005 15.693 1.00 60.72 96 VAL A O 1
ATOM 790 N N . ASN A 1 97 ? 2.034 15.547 17.852 1.00 64.06 97 ASN A N 1
ATOM 791 C CA . ASN A 1 97 ? 2.854 14.380 18.210 1.00 64.06 97 ASN A CA 1
ATOM 792 C C . ASN A 1 97 ? 2.147 13.023 18.013 1.00 64.06 97 ASN A C 1
ATOM 794 O O . ASN A 1 97 ? 2.819 12.012 17.824 1.00 64.06 97 ASN A O 1
ATOM 798 N N . ASN A 1 98 ? 0.812 12.983 18.046 1.00 78.00 98 ASN A N 1
ATOM 799 C CA . ASN A 1 98 ? 0.052 11.747 17.842 1.00 78.00 98 ASN A CA 1
ATOM 800 C C . ASN A 1 98 ? -0.019 11.376 16.359 1.00 78.00 98 ASN A C 1
ATOM 802 O O . ASN A 1 98 ? 0.036 10.191 16.031 1.00 78.00 98 ASN A O 1
ATOM 806 N N . PHE A 1 99 ? -0.096 12.368 15.465 1.00 83.12 99 PHE A N 1
ATOM 807 C CA . PHE A 1 99 ? -0.133 12.101 14.031 1.00 83.12 99 PHE A CA 1
ATOM 808 C C . PHE A 1 99 ? 1.203 11.566 13.521 1.00 83.12 99 PHE A C 1
ATOM 810 O O . PHE A 1 99 ? 1.220 10.554 12.831 1.00 83.12 99 PHE A O 1
ATOM 817 N N . GLU A 1 100 ? 2.325 12.166 13.925 1.00 83.44 100 GLU A N 1
ATOM 818 C CA . GLU A 1 100 ? 3.652 11.672 13.536 1.00 83.44 100 GLU A CA 1
ATOM 819 C C . GLU A 1 100 ? 3.883 10.225 13.991 1.00 83.44 100 GLU A C 1
ATOM 821 O O . GLU A 1 100 ? 4.424 9.408 13.243 1.00 83.44 100 GLU A O 1
ATOM 826 N N . TRP A 1 101 ? 3.409 9.869 15.189 1.00 85.38 101 TRP A N 1
ATOM 827 C CA . TRP A 1 101 ? 3.455 8.488 15.664 1.00 85.38 101 TRP A CA 1
ATOM 828 C C . TRP A 1 101 ? 2.555 7.549 14.844 1.00 85.38 101 TRP A C 1
ATOM 830 O O . TRP A 1 101 ? 2.974 6.441 14.502 1.00 85.38 101 TRP A O 1
ATOM 840 N N . LEU A 1 102 ? 1.339 7.980 14.489 1.00 87.75 102 LEU A N 1
ATOM 841 C CA . LEU A 1 102 ? 0.427 7.199 13.646 1.00 87.75 102 LEU A CA 1
ATOM 842 C C . LEU A 1 102 ? 0.974 7.007 12.231 1.00 87.75 102 LEU A C 1
ATOM 844 O O . LEU A 1 102 ? 0.957 5.884 11.736 1.00 87.75 102 LEU A O 1
ATOM 848 N N . LYS A 1 103 ? 1.513 8.065 11.620 1.00 87.75 103 LYS A N 1
ATOM 849 C CA . LYS A 1 103 ? 2.172 8.036 10.311 1.00 87.75 103 LYS A CA 1
ATOM 850 C C . LYS A 1 103 ? 3.348 7.069 10.320 1.00 87.75 103 LYS A C 1
ATOM 852 O O . LYS A 1 103 ? 3.433 6.206 9.455 1.00 87.75 103 LYS A O 1
ATOM 857 N N . LYS A 1 104 ? 4.203 7.138 11.344 1.00 87.69 104 LYS A N 1
ATOM 858 C CA . LYS A 1 104 ? 5.296 6.177 11.514 1.00 87.69 104 LYS A CA 1
ATOM 859 C C . LYS A 1 104 ? 4.781 4.744 11.647 1.00 87.69 104 LYS A C 1
ATOM 861 O O . LYS A 1 104 ? 5.262 3.866 10.951 1.00 87.69 104 LYS A O 1
ATOM 866 N N . THR A 1 105 ? 3.775 4.513 12.490 1.00 88.75 105 THR A N 1
ATOM 867 C CA . THR A 1 105 ? 3.184 3.174 12.663 1.00 88.75 105 THR A CA 1
ATOM 868 C C . THR A 1 105 ? 2.599 2.655 11.351 1.00 88.75 105 THR A C 1
ATOM 870 O O . THR A 1 105 ? 2.715 1.471 11.053 1.00 88.75 105 THR A O 1
ATOM 873 N N . PHE A 1 106 ? 1.976 3.531 10.562 1.00 89.94 106 PHE A N 1
ATOM 874 C CA . PHE A 1 106 ? 1.450 3.206 9.244 1.00 89.94 106 PHE A CA 1
ATOM 875 C C . PHE A 1 106 ? 2.563 2.801 8.276 1.00 89.94 106 PHE A C 1
ATOM 877 O O . PHE A 1 106 ? 2.450 1.737 7.675 1.00 89.94 106 PHE A O 1
ATOM 884 N N . ILE A 1 107 ? 3.640 3.588 8.172 1.00 89.00 107 ILE A N 1
ATOM 885 C CA . ILE A 1 107 ? 4.816 3.261 7.348 1.00 89.00 107 ILE A CA 1
ATOM 886 C C . ILE A 1 107 ? 5.399 1.913 7.780 1.00 89.00 107 ILE A C 1
ATOM 888 O O . ILE A 1 107 ? 5.493 1.004 6.963 1.00 89.00 107 ILE A O 1
ATOM 892 N N . ASP A 1 108 ? 5.715 1.765 9.070 1.00 88.88 108 ASP A N 1
ATOM 893 C CA . ASP A 1 108 ? 6.359 0.569 9.619 1.00 88.88 108 ASP A CA 1
ATOM 894 C C . ASP A 1 108 ? 5.493 -0.685 9.376 1.00 88.88 108 ASP A C 1
ATOM 896 O O . ASP A 1 108 ? 5.999 -1.740 8.992 1.00 88.88 108 ASP A O 1
ATOM 900 N N . THR A 1 109 ? 4.169 -0.565 9.548 1.00 89.62 109 THR A N 1
ATOM 901 C CA . THR A 1 109 ? 3.233 -1.663 9.265 1.00 89.62 109 THR A CA 1
ATOM 902 C C . THR A 1 109 ? 3.202 -1.962 7.773 1.00 89.62 109 THR A C 1
ATOM 904 O O . THR A 1 109 ? 3.376 -3.107 7.388 1.00 89.62 109 THR A O 1
ATOM 907 N N . THR A 1 110 ? 3.008 -0.954 6.928 1.00 89.25 110 THR A N 1
ATOM 908 C CA . THR A 1 110 ? 2.906 -1.132 5.474 1.00 89.25 110 THR A CA 1
ATOM 909 C C . THR A 1 110 ? 4.161 -1.802 4.915 1.00 89.25 110 THR A C 1
ATOM 911 O O . THR A 1 110 ? 4.046 -2.809 4.224 1.00 89.25 110 THR A O 1
ATOM 914 N N . ASP A 1 111 ? 5.351 -1.319 5.285 1.00 88.94 111 ASP A N 1
ATOM 915 C CA . ASP A 1 111 ? 6.627 -1.877 4.823 1.00 88.94 111 ASP A CA 1
ATOM 916 C C . ASP A 1 111 ? 6.787 -3.344 5.236 1.00 88.94 111 ASP A C 1
ATOM 918 O O . ASP A 1 111 ? 7.178 -4.179 4.428 1.00 88.94 111 ASP A O 1
ATOM 922 N N . SER A 1 112 ? 6.387 -3.704 6.460 1.00 89.88 112 SER A N 1
ATOM 923 C CA . SER A 1 112 ? 6.481 -5.091 6.938 1.00 89.88 112 SER A CA 1
ATOM 924 C C . SER A 1 112 ? 5.592 -6.097 6.190 1.00 89.88 112 SER A C 1
ATOM 926 O O . SER A 1 112 ? 5.856 -7.295 6.271 1.00 89.88 112 SER A O 1
ATOM 928 N N . TYR A 1 113 ? 4.557 -5.633 5.478 1.00 90.38 113 TYR A N 1
ATOM 929 C CA . TYR A 1 113 ? 3.651 -6.476 4.685 1.00 90.38 113 TYR A CA 1
ATOM 930 C C . TYR A 1 113 ? 3.965 -6.453 3.189 1.00 90.38 113 TYR A C 1
ATOM 932 O O . TYR A 1 113 ? 3.424 -7.273 2.447 1.00 90.38 113 TYR A O 1
ATOM 940 N N . ILE A 1 114 ? 4.826 -5.540 2.737 1.00 88.00 114 ILE A N 1
ATOM 941 C CA . ILE A 1 114 ? 5.303 -5.558 1.359 1.00 88.00 114 ILE A CA 1
ATOM 942 C C . ILE A 1 114 ? 6.168 -6.809 1.174 1.00 88.00 114 ILE A C 1
ATOM 944 O O . ILE A 1 114 ? 7.124 -6.999 1.935 1.00 88.00 114 ILE A O 1
ATOM 948 N N . PRO A 1 115 ? 5.867 -7.658 0.176 1.00 83.06 115 PRO A N 1
ATOM 949 C CA . PRO A 1 115 ? 6.750 -8.750 -0.187 1.00 83.06 115 PRO A CA 1
ATOM 950 C C . PRO A 1 115 ? 8.152 -8.194 -0.480 1.00 83.06 115 PRO A C 1
ATOM 952 O O . PRO A 1 115 ? 8.295 -7.295 -1.305 1.00 83.06 115 PRO A O 1
ATOM 955 N N . PRO A 1 116 ? 9.215 -8.692 0.172 1.00 73.50 116 PRO A N 1
ATOM 956 C CA . PRO A 1 116 ? 10.568 -8.179 -0.054 1.00 73.50 116 PRO A CA 1
ATOM 957 C C . PRO A 1 116 ? 11.084 -8.490 -1.468 1.00 73.50 116 PRO A C 1
ATOM 959 O O . PRO A 1 116 ? 12.086 -7.926 -1.909 1.00 73.50 116 PRO A O 1
ATOM 962 N N . HIS A 1 117 ? 10.418 -9.398 -2.178 1.00 78.75 117 HIS A N 1
ATOM 963 C CA . HIS A 1 117 ? 10.695 -9.740 -3.560 1.00 78.75 117 HIS A CA 1
ATOM 964 C C . HIS A 1 117 ? 9.409 -9.592 -4.362 1.00 78.75 117 HIS A C 1
ATOM 966 O O . HIS A 1 117 ? 8.367 -10.099 -3.957 1.00 78.75 117 HIS A O 1
ATOM 972 N N . TYR A 1 118 ? 9.502 -8.906 -5.501 1.00 79.56 118 TYR A N 1
ATOM 973 C CA . TYR A 1 118 ? 8.386 -8.822 -6.431 1.00 79.56 118 TYR A CA 1
ATOM 974 C C . TYR A 1 118 ? 8.041 -10.216 -6.955 1.00 79.56 118 TYR A C 1
ATOM 976 O O . TYR A 1 118 ? 8.897 -10.908 -7.514 1.00 79.56 118 TYR A O 1
ATOM 984 N N . GLU A 1 119 ? 6.779 -10.592 -6.793 1.00 78.25 119 GLU A N 1
ATOM 985 C CA . GLU A 1 119 ? 6.199 -11.806 -7.350 1.00 78.25 119 GLU A CA 1
ATOM 986 C C . GLU A 1 119 ? 5.325 -11.427 -8.548 1.00 78.25 119 GLU A C 1
ATOM 988 O O . GLU A 1 119 ? 4.546 -10.476 -8.498 1.00 78.25 119 GLU A O 1
ATOM 993 N N . SER A 1 120 ? 5.468 -12.167 -9.649 1.00 72.31 120 SER A N 1
ATOM 994 C CA . SER A 1 120 ? 4.628 -11.992 -10.841 1.00 72.31 120 SER A CA 1
ATOM 995 C C . SER A 1 120 ? 3.183 -12.426 -10.610 1.00 72.31 120 SER A C 1
ATOM 997 O O . SER A 1 120 ? 2.283 -11.962 -11.304 1.00 72.31 120 SER A O 1
ATOM 999 N N . GLU A 1 121 ? 2.974 -13.343 -9.667 1.00 80.75 121 GLU A N 1
ATOM 1000 C CA . GLU A 1 121 ? 1.651 -13.770 -9.237 1.00 80.75 121 GLU A CA 1
ATOM 1001 C C . GLU A 1 121 ? 1.252 -12.931 -8.026 1.00 80.75 121 GLU A C 1
ATOM 1003 O O . GLU A 1 121 ? 1.904 -12.964 -6.987 1.00 80.75 121 GLU A O 1
ATOM 1008 N N . ILE A 1 122 ? 0.178 -12.163 -8.173 1.00 83.81 122 ILE A N 1
ATOM 1009 C CA . ILE A 1 122 ? -0.394 -11.357 -7.096 1.00 83.81 122 ILE A CA 1
ATOM 1010 C C . ILE A 1 122 ? -1.740 -11.950 -6.669 1.00 83.81 122 ILE A C 1
ATOM 1012 O O . ILE A 1 122 ? -2.427 -12.572 -7.484 1.00 83.81 122 ILE A O 1
ATOM 1016 N N . PRO A 1 123 ? -2.164 -11.756 -5.407 1.00 87.00 123 PRO A N 1
ATOM 1017 C CA . PRO A 1 123 ? -3.486 -12.187 -4.968 1.00 87.00 123 PRO A CA 1
ATOM 1018 C C . PRO A 1 123 ? -4.599 -11.605 -5.853 1.00 87.00 123 PRO A C 1
ATOM 1020 O O . PRO A 1 123 ? -4.548 -10.438 -6.241 1.00 87.00 123 PRO A O 1
ATOM 1023 N N . SER A 1 124 ? -5.653 -12.381 -6.120 1.00 88.38 124 SER A N 1
ATOM 1024 C CA . SER A 1 124 ? -6.761 -11.965 -7.000 1.00 88.38 124 SER A CA 1
ATOM 1025 C C . SER A 1 124 ? -7.463 -10.683 -6.534 1.00 88.38 124 SER A C 1
ATOM 1027 O O . SER A 1 124 ? -7.974 -9.903 -7.330 1.00 88.38 124 SER A O 1
ATOM 1029 N N . THR A 1 125 ? -7.495 -10.446 -5.226 1.00 89.12 125 THR A N 1
ATOM 1030 C CA . THR A 1 125 ? -7.978 -9.208 -4.595 1.00 89.12 125 THR A CA 1
ATOM 1031 C C . THR A 1 125 ? -7.148 -7.992 -4.999 1.00 89.12 125 THR A C 1
ATOM 1033 O O . THR A 1 125 ? -7.705 -6.933 -5.289 1.00 89.12 125 THR A O 1
ATOM 1036 N N . VAL A 1 126 ? -5.825 -8.150 -5.062 1.00 89.19 126 VAL A N 1
ATOM 1037 C CA . VAL A 1 126 ? -4.888 -7.124 -5.521 1.00 89.19 126 VAL A CA 1
ATOM 1038 C C . VAL A 1 126 ? -5.053 -6.892 -7.022 1.00 89.19 126 VAL A C 1
ATOM 1040 O O . VAL A 1 126 ? -5.140 -5.745 -7.449 1.00 89.19 126 VAL A O 1
ATOM 1043 N N . GLU A 1 127 ? -5.172 -7.952 -7.820 1.00 89.81 127 GLU A N 1
ATOM 1044 C CA . GLU A 1 127 ? -5.391 -7.851 -9.271 1.00 89.81 127 GLU A CA 1
ATOM 1045 C C . GLU A 1 127 ? -6.684 -7.085 -9.616 1.00 89.81 127 GLU A C 1
ATOM 1047 O O . GLU A 1 127 ? -6.696 -6.197 -10.478 1.00 89.81 127 GLU A O 1
ATOM 1052 N N . LEU A 1 128 ? -7.771 -7.366 -8.888 1.00 90.38 128 LEU A N 1
ATOM 1053 C CA . LEU A 1 128 ? -9.035 -6.634 -9.004 1.00 90.38 128 LEU A CA 1
ATOM 1054 C C . LEU A 1 128 ? -8.883 -5.158 -8.620 1.00 90.38 128 LEU A C 1
ATOM 1056 O O . LEU A 1 128 ? -9.421 -4.286 -9.310 1.00 90.38 128 LEU A O 1
ATOM 1060 N N . ALA A 1 129 ? -8.149 -4.870 -7.543 1.00 91.06 129 ALA A N 1
ATOM 1061 C CA . ALA A 1 129 ? -7.879 -3.501 -7.123 1.00 91.06 129 ALA A CA 1
ATOM 1062 C C . ALA A 1 129 ? -7.072 -2.742 -8.187 1.00 91.06 129 ALA A C 1
ATOM 1064 O O . ALA A 1 129 ? -7.495 -1.659 -8.580 1.00 91.06 129 ALA A O 1
ATOM 1065 N N . ILE A 1 130 ? -6.000 -3.335 -8.730 1.00 90.19 130 ILE A N 1
ATOM 1066 C CA . ILE A 1 130 ? -5.195 -2.752 -9.820 1.00 90.19 130 ILE A CA 1
ATOM 1067 C C . ILE A 1 130 ? -6.079 -2.423 -11.025 1.00 90.19 130 ILE A C 1
ATOM 1069 O O . ILE A 1 130 ? -6.054 -1.298 -11.526 1.00 90.19 130 ILE A O 1
ATOM 1073 N N . SER A 1 131 ? -6.909 -3.379 -11.453 1.00 88.88 131 SER A N 1
ATOM 1074 C CA . SER A 1 131 ? -7.826 -3.197 -12.585 1.00 88.88 131 SER A CA 1
ATOM 1075 C C . SER A 1 131 ? -8.774 -2.015 -12.362 1.00 88.88 131 SER A C 1
ATOM 1077 O O . SER A 1 131 ? -9.004 -1.208 -13.264 1.00 88.88 131 SER A O 1
ATOM 1079 N N . LYS A 1 132 ? -9.303 -1.867 -11.142 1.00 87.75 132 LYS A N 1
ATOM 1080 C CA . LYS A 1 132 ? -10.181 -0.748 -10.787 1.00 87.75 132 LYS A CA 1
ATOM 1081 C C . LYS A 1 132 ? -9.427 0.581 -10.725 1.00 87.75 132 LYS A C 1
ATOM 1083 O O . LYS A 1 132 ? -9.937 1.567 -11.254 1.00 87.75 132 LYS A O 1
ATOM 1088 N N . THR A 1 133 ? -8.238 0.616 -10.121 1.00 87.44 133 THR A N 1
ATOM 1089 C CA . THR A 1 133 ? -7.379 1.809 -10.069 1.00 87.44 133 THR A CA 1
ATOM 1090 C C . THR A 1 133 ? -7.064 2.312 -11.476 1.00 87.44 133 THR A C 1
ATOM 1092 O O . THR A 1 133 ? -7.192 3.505 -11.746 1.00 87.44 133 THR A O 1
ATOM 1095 N N . PHE A 1 134 ? -6.726 1.403 -12.394 1.00 83.94 134 PHE A N 1
ATOM 1096 C CA . PHE A 1 134 ? -6.442 1.735 -13.788 1.00 83.94 134 PHE A CA 1
ATOM 1097 C C . PHE A 1 134 ? -7.659 2.336 -14.503 1.00 83.94 134 PHE A C 1
ATOM 1099 O O . PHE A 1 134 ? -7.537 3.355 -15.179 1.00 83.94 134 PHE A O 1
ATOM 1106 N N . LEU A 1 135 ? -8.846 1.745 -14.329 1.00 81.06 135 LEU A N 1
ATOM 1107 C CA . LEU A 1 135 ? -10.079 2.268 -14.925 1.00 81.06 135 LEU A CA 1
ATOM 1108 C C . LEU A 1 135 ? -10.419 3.672 -14.413 1.00 81.06 135 LEU A C 1
ATOM 1110 O O . LEU A 1 135 ? -10.784 4.522 -15.215 1.00 81.06 135 LEU A O 1
ATOM 1114 N N . ILE A 1 136 ? -10.280 3.918 -13.105 1.00 76.88 136 ILE A N 1
ATOM 1115 C CA . ILE A 1 136 ? -10.573 5.228 -12.506 1.00 76.88 136 ILE A CA 1
ATOM 1116 C C . ILE A 1 136 ? -9.606 6.292 -13.034 1.00 76.88 136 ILE A C 1
ATOM 1118 O O . ILE A 1 136 ? -10.049 7.367 -13.429 1.00 76.88 136 ILE A O 1
ATOM 1122 N N . ASN A 1 137 ? -8.304 5.998 -13.070 1.00 67.69 137 ASN A N 1
ATOM 1123 C CA . ASN A 1 137 ? -7.302 6.987 -13.464 1.00 67.69 137 ASN A CA 1
ATOM 1124 C C . ASN A 1 137 ? -7.361 7.322 -14.963 1.00 67.69 137 ASN A C 1
ATOM 1126 O O . ASN A 1 137 ? -7.173 8.477 -15.317 1.00 67.69 137 ASN A O 1
ATOM 1130 N N . ASN A 1 138 ? -7.710 6.368 -15.833 1.00 59.91 138 ASN A N 1
ATOM 1131 C CA . ASN A 1 138 ? -7.843 6.637 -17.273 1.00 59.91 138 ASN A CA 1
ATOM 1132 C C . ASN A 1 138 ? -9.157 7.328 -17.667 1.00 59.91 138 ASN A C 1
ATOM 1134 O O . ASN A 1 138 ? -9.259 7.853 -18.770 1.00 59.91 138 ASN A O 1
ATOM 1138 N N . THR A 1 139 ? -10.175 7.338 -16.801 1.00 54.47 139 THR A N 1
ATOM 1139 C CA . THR A 1 139 ? -11.412 8.099 -17.061 1.00 54.47 139 THR A CA 1
ATOM 1140 C C . THR A 1 13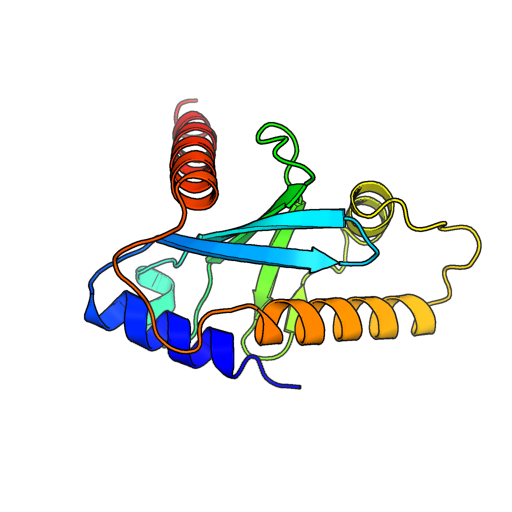9 ? -11.291 9.601 -16.791 1.00 54.47 139 THR A C 1
ATOM 1142 O O . THR A 1 139 ? -12.233 10.329 -17.079 1.00 54.47 139 THR A O 1
ATOM 1145 N N . VAL A 1 140 ? -10.165 10.075 -16.245 1.00 47.75 140 VAL A N 1
ATOM 1146 C CA . VAL A 1 140 ? -9.950 11.501 -15.925 1.00 47.75 140 VAL A CA 1
ATOM 1147 C C . VAL A 1 140 ? -9.298 12.273 -17.088 1.00 47.75 140 VAL A C 1
ATOM 1149 O O . VAL A 1 140 ? -9.356 13.496 -17.098 1.00 47.75 140 VAL A O 1
ATOM 1152 N N . ASP A 1 141 ? -8.773 11.585 -18.110 1.00 38.00 141 ASP A N 1
ATOM 1153 C CA . ASP A 1 141 ? -8.087 12.199 -19.266 1.00 38.00 141 ASP A CA 1
ATOM 1154 C C . ASP A 1 141 ? -8.987 12.424 -20.502 1.00 38.00 141 ASP A C 1
ATOM 1156 O O . ASP A 1 141 ? -8.503 12.616 -21.619 1.00 38.00 141 ASP A O 1
ATOM 1160 N N . THR A 1 142 ? -10.310 12.423 -20.332 1.00 36.47 142 THR A N 1
ATOM 1161 C CA . THR A 1 142 ? -11.250 12.834 -21.387 1.00 36.47 142 THR A CA 1
ATOM 1162 C C . THR A 1 142 ? -12.137 13.975 -20.907 1.00 36.47 142 THR A C 1
ATOM 1164 O O . THR A 1 142 ? -13.297 13.734 -20.591 1.00 36.47 142 THR A O 1
ATOM 1167 N N . ASP A 1 143 ? -11.588 15.189 -20.861 1.00 33.72 143 ASP A N 1
ATOM 1168 C CA . ASP A 1 143 ? -12.326 16.457 -20.987 1.00 33.72 143 ASP A CA 1
ATOM 1169 C C . ASP A 1 143 ? -11.420 17.552 -21.582 1.00 33.72 143 ASP A C 1
ATOM 1171 O O . ASP A 1 143 ? -10.295 17.754 -21.068 1.00 33.72 143 ASP A O 1
#

Foldseek 3Di:
DFLQLLLLQLVQCVVVVHQWDWFWFADPNWTKIKIWGADPVVCVVPVSATAWIWIDTPLPLPDTDIWHDDRGFIPCVVVLVVVCVVSVNDCPPDDVVVSVVSRVVVSVRRSVGRHSHHDPDHPPSNVVSNVSVVVVVVVVPPD
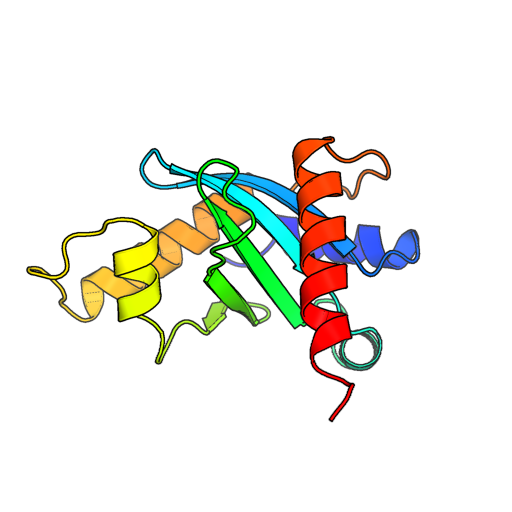
Secondary structure (DSSP, 8-state):
---HHHHHHHHHHHHHT-SEEEEEEEETTEEEEEEEE--HHHHHH-TT---EEEEEETTEEEEEEEEEE-SS-EE-TT-HHHHHHHTT--GGG--HHHHHHHHHHHHHHHHHHS-SS--SS--HHHHHHHHHHHHHHHTTS--

Sequence (143 aa):
MVWDNLKNHICGMKSYGSNFSGFEFKFKNIHCVVVLTIDEDELIINPYAIAKLFVYKNSDLNNCLVIEPTETNVHIDGKVFDFYNFFEIDNTYTKVNNFEWLKKTFIDTTDSYIPPHYESEIPSTVELAISKTFLINNTVDTD

Radius of gyration: 15.01 Å; chains: 1; bounding box: 30×32×42 Å